Protein AF-A0AAD4EY56-F1 (afdb_monomer_lite)

Secondary structure (DSSP, 8-state):
--EEE--SPPP-----SB-TTT--B--TTEEEEEEEE-SS-B--TTS-EEEEESGGGPPPP--SS-TTS-TT----SEEEEEE-TTS-EEE--SS---B-GGGEEEEEEESSSSEEEEEEPTT---TTSTT---EEEEESSHHHHHHHHHHHHHTT--EEEEP-

Sequence (164 aa):
MAVNVISSPLEDDGYTSSDSSSGERLGPGDWQLHQIRTRSYATKSTLRQYWHAGPQGKLKAHENGDRSKDKDEREHDIEHQIFMDSGQWRRYTNYDFDLRLGDIQQVMVAKENTLVVLIHKEGNDGPDQEQRGHIMAQFKRRRTKKRFLHFLQKQGLTIMQSDP

Structure (mmCIF, N/CA/C/O backbone):
data_AF-A0AAD4EY56-F1
#
_entry.id   AF-A0AAD4EY56-F1
#
loop_
_atom_site.group_PDB
_atom_site.id
_atom_site.type_symbol
_atom_site.label_atom_id
_atom_site.label_alt_id
_atom_site.label_comp_id
_atom_site.label_asym_id
_atom_site.label_entity_id
_atom_site.label_seq_id
_atom_site.pdbx_PDB_ins_code
_atom_site.Cartn_x
_atom_site.Cartn_y
_atom_site.Cartn_z
_atom_site.occupancy
_atom_site.B_iso_or_equiv
_atom_site.auth_seq_id
_atom_site.auth_comp_id
_atom_site.auth_asym_id
_atom_site.auth_atom_id
_atom_site.pdbx_PDB_model_num
ATOM 1 N N . MET A 1 1 ? -25.166 -3.764 7.369 1.00 48.91 1 MET A N 1
ATOM 2 C CA . MET A 1 1 ? -24.103 -4.712 6.977 1.00 48.91 1 MET A CA 1
ATOM 3 C C . MET A 1 1 ? -23.362 -5.107 8.237 1.00 48.91 1 MET A C 1
ATOM 5 O O . MET A 1 1 ? -22.981 -4.211 8.982 1.00 48.91 1 MET A O 1
ATOM 9 N N . ALA A 1 2 ? -23.246 -6.403 8.522 1.00 57.53 2 ALA A N 1
ATOM 10 C CA . ALA A 1 2 ? -22.421 -6.872 9.628 1.00 57.53 2 ALA A CA 1
ATOM 11 C C . ALA A 1 2 ? -20.945 -6.784 9.205 1.00 57.53 2 ALA A C 1
ATOM 13 O O . ALA A 1 2 ? -20.593 -7.097 8.067 1.00 57.53 2 ALA A O 1
ATOM 14 N N . VAL A 1 3 ? -20.098 -6.275 10.095 1.00 61.16 3 VAL A N 1
ATOM 15 C CA . VAL A 1 3 ? -18.643 -6.263 9.925 1.00 61.16 3 VAL A CA 1
ATOM 16 C C . VAL A 1 3 ? -18.058 -7.136 11.020 1.00 61.16 3 VAL A C 1
ATOM 18 O O . VAL A 1 3 ? -18.370 -6.950 12.194 1.00 61.16 3 VAL A O 1
ATOM 21 N N . ASN A 1 4 ? -17.237 -8.107 10.637 1.00 77.56 4 ASN A N 1
ATOM 22 C CA . ASN A 1 4 ? -16.620 -9.039 11.572 1.00 77.56 4 ASN A CA 1
ATOM 23 C C . ASN A 1 4 ? -15.137 -8.706 11.715 1.00 77.56 4 ASN A C 1
ATOM 25 O O . ASN A 1 4 ? -14.428 -8.528 10.722 1.00 77.56 4 ASN A O 1
ATOM 29 N N . VAL A 1 5 ? -14.653 -8.623 12.952 1.00 77.50 5 VAL A N 1
ATOM 30 C CA . VAL A 1 5 ? -13.220 -8.464 13.219 1.00 77.50 5 VAL A CA 1
ATOM 31 C C . VAL A 1 5 ? -12.522 -9.780 12.894 1.00 77.50 5 VAL A C 1
ATOM 33 O O . VAL A 1 5 ? -12.914 -10.837 13.391 1.00 77.50 5 VAL A O 1
ATOM 36 N N . ILE A 1 6 ? -11.476 -9.724 12.070 1.00 76.25 6 ILE A N 1
ATOM 37 C CA . ILE A 1 6 ? -10.639 -10.894 11.800 1.00 76.25 6 ILE A CA 1
ATOM 38 C C . ILE A 1 6 ? -9.721 -11.095 13.011 1.00 76.25 6 ILE A C 1
ATOM 40 O O . ILE A 1 6 ? -8.743 -10.371 13.185 1.00 76.25 6 ILE A O 1
ATOM 44 N N . SER A 1 7 ? -10.061 -12.059 13.868 1.00 59.75 7 SER A N 1
ATOM 45 C CA . SER A 1 7 ? -9.316 -12.372 15.096 1.00 59.75 7 SER A CA 1
ATOM 46 C C . SER A 1 7 ? -8.244 -13.451 14.910 1.00 59.75 7 SER A C 1
ATOM 48 O O . SER A 1 7 ? -7.297 -13.506 15.691 1.00 59.75 7 SER A O 1
ATOM 50 N N . SER A 1 8 ? -8.351 -14.292 13.876 1.00 58.34 8 SER A N 1
ATOM 51 C CA . SER A 1 8 ? -7.330 -15.291 13.549 1.00 58.34 8 SER A CA 1
ATOM 52 C C . SER A 1 8 ? -6.152 -14.657 12.794 1.00 58.34 8 SER A C 1
ATOM 54 O O . SER A 1 8 ? -6.370 -13.729 12.006 1.00 58.34 8 SER A O 1
ATOM 56 N N . PRO A 1 9 ? -4.914 -15.156 12.972 1.00 58.16 9 PRO A N 1
ATOM 57 C CA . PRO A 1 9 ? -3.782 -14.688 12.185 1.00 58.16 9 PRO A CA 1
ATOM 58 C C . PRO A 1 9 ? -4.048 -14.942 10.701 1.00 58.16 9 PRO A C 1
ATOM 60 O O . PRO A 1 9 ? -4.390 -16.057 10.307 1.00 58.16 9 PRO A O 1
ATOM 63 N N . LEU A 1 10 ? -3.909 -13.908 9.874 1.00 69.56 10 LEU A N 1
ATOM 64 C CA . LEU A 1 10 ? -3.923 -14.089 8.426 1.00 69.56 10 LEU A CA 1
ATOM 65 C C . LEU A 1 10 ? -2.665 -14.857 8.011 1.00 69.56 10 LEU A C 1
ATOM 67 O O . LEU A 1 10 ? -1.557 -14.375 8.222 1.00 69.56 10 LEU A O 1
ATOM 71 N N . GLU A 1 11 ? -2.829 -16.043 7.428 1.00 61.81 11 GLU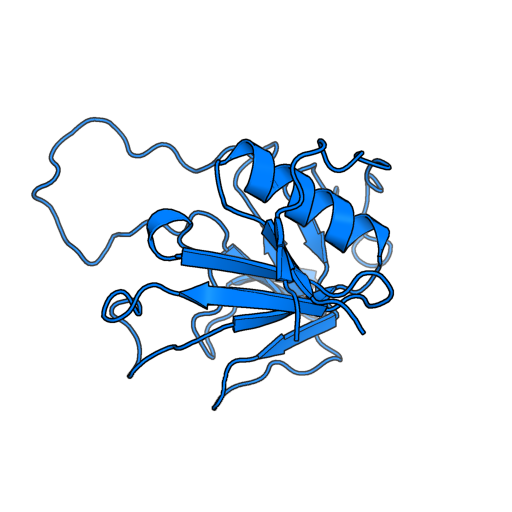 A N 1
ATOM 72 C CA . GLU A 1 11 ? -1.692 -16.849 6.974 1.00 61.81 11 GLU A CA 1
ATOM 73 C C . GLU A 1 11 ? -0.920 -16.147 5.841 1.00 61.81 11 GLU A C 1
ATOM 75 O O . GLU A 1 11 ? -1.502 -15.572 4.910 1.00 61.81 11 GLU A O 1
ATOM 80 N N . ASP A 1 12 ? 0.411 -16.187 5.940 1.00 61.00 12 ASP A N 1
ATOM 81 C CA . ASP A 1 12 ? 1.333 -15.686 4.924 1.00 61.00 12 ASP A CA 1
ATOM 82 C C . ASP A 1 12 ? 1.649 -16.796 3.911 1.00 61.00 12 ASP A C 1
ATOM 84 O O . ASP A 1 12 ? 2.362 -17.746 4.222 1.00 61.00 12 ASP A O 1
ATOM 88 N N . ASP A 1 13 ? 1.156 -16.643 2.679 1.00 60.91 13 ASP A N 1
ATOM 89 C CA . ASP A 1 13 ? 1.431 -17.562 1.561 1.00 60.91 13 ASP A CA 1
ATOM 90 C C . ASP A 1 13 ? 2.827 -17.324 0.917 1.00 60.91 13 ASP A C 1
ATOM 92 O O . ASP A 1 13 ? 3.122 -17.833 -0.168 1.00 60.91 13 ASP A O 1
ATOM 96 N N . GLY A 1 14 ? 3.684 -16.499 1.530 1.00 61.75 14 GLY A N 1
ATOM 97 C CA . GLY A 1 14 ? 5.028 -16.167 1.059 1.00 61.75 14 GLY A CA 1
ATOM 98 C C . GLY A 1 14 ? 5.077 -15.109 -0.056 1.00 61.75 14 GLY A C 1
ATOM 99 O O . GLY A 1 14 ? 4.066 -14.605 -0.561 1.00 61.75 14 GLY A O 1
ATOM 100 N N . 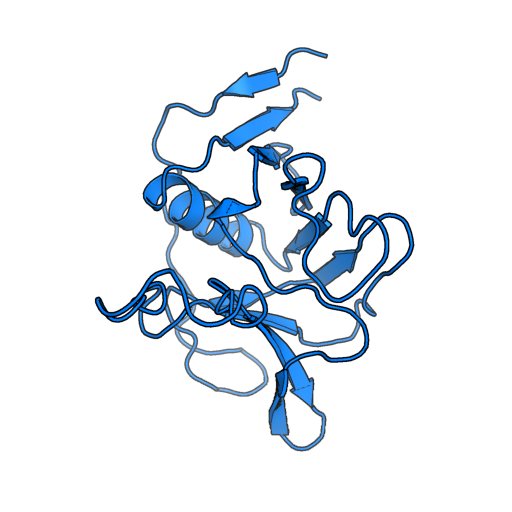TYR A 1 15 ? 6.293 -14.730 -0.466 1.00 61.12 15 TYR A N 1
ATOM 101 C CA . TYR A 1 15 ? 6.541 -13.712 -1.497 1.00 61.12 15 TYR A CA 1
ATOM 102 C C . TYR A 1 15 ? 7.406 -14.237 -2.642 1.00 61.12 15 TYR A C 1
ATOM 104 O O . TYR A 1 15 ? 8.143 -15.207 -2.504 1.00 61.12 15 TYR A O 1
ATOM 112 N N . THR A 1 16 ? 7.292 -13.599 -3.810 1.00 63.34 16 THR A N 1
ATOM 113 C CA . THR A 1 16 ? 8.231 -13.865 -4.909 1.00 63.34 16 THR A CA 1
ATOM 114 C C . THR A 1 16 ? 9.467 -13.034 -4.652 1.00 63.34 16 THR A C 1
ATOM 116 O O . THR A 1 16 ? 9.328 -11.835 -4.450 1.00 63.34 16 THR A O 1
ATOM 119 N N . SER A 1 17 ? 10.643 -13.651 -4.684 1.00 60.44 17 SER A N 1
ATOM 120 C CA . SER A 1 17 ? 11.906 -12.988 -4.362 1.00 60.44 17 SER A CA 1
ATOM 121 C C . SER A 1 17 ? 12.311 -11.887 -5.341 1.00 60.44 17 SER A C 1
ATOM 123 O O . SER A 1 17 ? 13.197 -11.115 -5.003 1.00 60.44 17 SER A O 1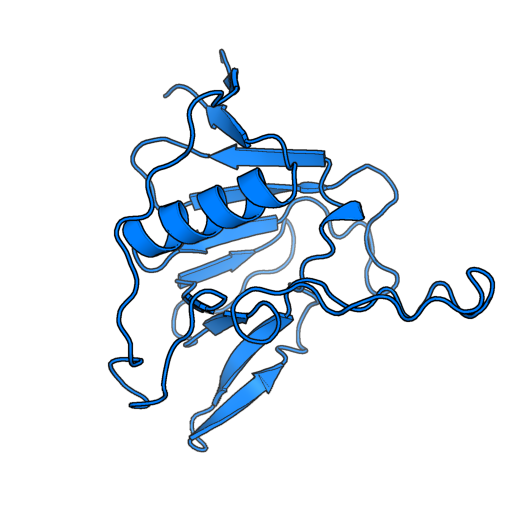
ATOM 125 N N . SER A 1 18 ? 11.691 -11.803 -6.525 1.00 66.50 18 SER A N 1
ATOM 126 C CA . SER A 1 18 ? 12.019 -10.816 -7.560 1.00 66.50 18 SER A CA 1
ATOM 127 C C . SER A 1 18 ? 10.774 -10.270 -8.269 1.00 66.50 18 SER A C 1
ATOM 129 O O . SER A 1 18 ? 9.813 -11.011 -8.505 1.00 66.50 18 SER A O 1
ATOM 131 N N . ASP A 1 19 ? 10.796 -8.987 -8.638 1.00 62.94 19 ASP A N 1
ATOM 132 C CA . ASP A 1 19 ? 9.803 -8.389 -9.535 1.00 62.94 19 ASP A CA 1
ATOM 133 C C . ASP A 1 19 ? 9.995 -8.968 -10.937 1.00 62.94 19 ASP A C 1
ATOM 135 O O . ASP A 1 19 ? 11.096 -8.973 -11.484 1.00 62.94 19 ASP A O 1
ATOM 139 N N . SER A 1 20 ? 8.912 -9.461 -11.538 1.00 62.03 20 SER A N 1
ATOM 140 C CA . SER A 1 20 ? 8.963 -10.191 -12.812 1.00 62.03 20 SER A CA 1
ATOM 141 C C . SER A 1 20 ? 9.406 -9.344 -14.003 1.00 62.03 20 SER A C 1
ATOM 143 O O . SER A 1 20 ? 9.529 -9.869 -15.105 1.00 62.03 20 SER A O 1
ATOM 145 N N . SER A 1 21 ? 9.561 -8.036 -13.824 1.00 58.25 21 SER A N 1
ATOM 146 C CA . SER A 1 21 ? 9.768 -7.117 -14.929 1.00 58.25 21 SER A CA 1
ATOM 147 C C . SER A 1 21 ? 10.949 -6.171 -14.719 1.00 58.25 21 SER A C 1
ATOM 149 O O . SER A 1 21 ? 11.538 -5.768 -15.713 1.00 58.25 21 SER A O 1
ATOM 151 N N . SER A 1 22 ? 11.318 -5.806 -13.486 1.00 60.34 22 SER A N 1
ATOM 152 C CA . SER A 1 22 ? 12.597 -5.130 -13.198 1.00 60.34 22 SER A CA 1
ATOM 153 C C . SER A 1 22 ? 13.703 -6.111 -12.800 1.00 60.34 22 SER A C 1
ATOM 155 O O . SER A 1 22 ? 14.872 -5.750 -12.839 1.00 60.34 22 SER A O 1
ATOM 157 N N . GLY A 1 23 ? 13.355 -7.344 -12.406 1.00 64.81 23 GLY A N 1
ATOM 158 C CA . GLY A 1 23 ? 14.302 -8.327 -11.870 1.00 64.81 23 GLY A CA 1
ATOM 159 C C . GLY A 1 23 ? 14.791 -8.008 -10.453 1.00 64.81 23 GLY A C 1
ATOM 160 O O . GLY A 1 23 ? 15.530 -8.799 -9.868 1.00 64.81 23 GLY A O 1
ATOM 161 N N . GLU A 1 24 ? 14.369 -6.879 -9.882 1.00 66.81 24 GLU A N 1
ATOM 162 C CA . GLU A 1 24 ? 14.825 -6.425 -8.575 1.00 66.81 24 GLU A CA 1
ATOM 163 C C . GLU A 1 24 ? 14.273 -7.291 -7.452 1.00 66.81 24 GLU A C 1
ATOM 165 O O . GLU A 1 24 ? 13.162 -7.823 -7.539 1.00 66.81 24 GLU A O 1
ATOM 170 N N . ARG A 1 25 ? 15.073 -7.448 -6.397 1.00 67.25 25 ARG A N 1
ATOM 171 C CA . ARG A 1 25 ? 14.743 -8.318 -5.280 1.00 67.25 25 ARG A CA 1
ATOM 172 C C . ARG A 1 25 ? 13.619 -7.696 -4.456 1.00 67.25 25 ARG A C 1
ATOM 174 O O . ARG A 1 25 ? 13.820 -6.676 -3.812 1.00 67.25 25 ARG A O 1
ATOM 181 N N . LEU A 1 26 ? 12.462 -8.346 -4.445 1.00 77.44 26 LEU A N 1
ATOM 182 C CA . LEU A 1 26 ? 11.369 -7.982 -3.551 1.00 77.44 26 LEU A CA 1
ATOM 183 C C . LEU A 1 26 ? 11.635 -8.593 -2.180 1.00 77.44 26 LEU A C 1
ATOM 185 O O . LEU A 1 26 ? 12.028 -9.757 -2.075 1.00 77.44 26 LEU A O 1
ATOM 189 N N . GLY A 1 27 ? 11.412 -7.812 -1.135 1.00 77.06 27 GLY A N 1
ATOM 190 C CA . GLY A 1 27 ? 11.483 -8.232 0.249 1.00 77.06 27 GLY A CA 1
ATOM 191 C C . GLY A 1 27 ? 10.106 -8.474 0.882 1.00 77.06 27 GLY A C 1
ATOM 192 O O . GLY A 1 27 ? 9.051 -8.216 0.294 1.00 77.06 27 GLY A O 1
ATOM 193 N N . PRO A 1 28 ? 10.089 -8.939 2.143 1.00 80.38 28 PRO A N 1
ATOM 194 C CA . PRO A 1 28 ? 8.860 -9.117 2.918 1.00 80.38 28 PRO A CA 1
ATOM 195 C C . PRO A 1 28 ? 8.025 -7.837 3.096 1.00 80.38 28 PRO A C 1
ATOM 197 O O . PRO A 1 28 ? 6.811 -7.952 3.265 1.00 80.38 28 PRO A O 1
ATOM 200 N N . GLY A 1 29 ? 8.650 -6.656 3.018 1.00 87.00 29 GLY A N 1
ATOM 201 C CA . GLY A 1 29 ? 8.014 -5.336 3.126 1.00 87.00 29 GLY A CA 1
ATOM 202 C C . GLY A 1 29 ? 7.498 -4.751 1.807 1.00 87.00 29 GLY A C 1
ATOM 203 O O . GLY A 1 29 ? 7.069 -3.605 1.797 1.00 87.00 29 GLY A O 1
ATOM 204 N N . ASP A 1 30 ? 7.543 -5.516 0.710 1.00 89.94 30 ASP A N 1
ATOM 205 C CA . ASP A 1 30 ? 7.108 -5.056 -0.610 1.00 89.94 30 ASP A CA 1
ATOM 206 C C . ASP A 1 30 ? 5.719 -5.564 -0.985 1.00 89.94 30 ASP A C 1
ATOM 208 O O . ASP A 1 30 ? 5.476 -6.783 -1.082 1.00 89.94 30 ASP A O 1
ATOM 212 N N . TRP A 1 31 ? 4.825 -4.621 -1.295 1.00 93.94 31 TRP A N 1
ATOM 213 C CA . TRP A 1 31 ? 3.465 -4.919 -1.719 1.00 93.94 31 TRP A CA 1
ATOM 214 C C . TRP A 1 31 ? 3.065 -4.176 -2.993 1.00 93.94 31 TRP A C 1
ATOM 216 O O . TRP A 1 31 ? 2.728 -2.996 -2.987 1.00 93.94 31 TRP A O 1
ATOM 226 N N . GLN A 1 32 ? 3.039 -4.921 -4.099 1.00 94.38 32 GLN A N 1
ATOM 227 C CA . GLN A 1 32 ? 2.602 -4.421 -5.398 1.00 94.38 32 GLN A CA 1
ATOM 228 C C . GLN A 1 32 ? 1.116 -4.046 -5.409 1.00 94.38 32 GLN A C 1
ATOM 230 O O . GLN A 1 32 ? 0.232 -4.886 -5.173 1.00 94.38 32 GLN A O 1
ATOM 235 N N . LEU A 1 33 ? 0.847 -2.810 -5.810 1.00 96.38 33 LEU A N 1
ATOM 236 C CA . LEU A 1 33 ? -0.492 -2.276 -5.997 1.00 96.38 33 LEU A CA 1
ATOM 237 C C . LEU A 1 33 ? -0.837 -2.254 -7.491 1.00 96.38 33 LEU A C 1
ATOM 239 O O . LEU A 1 33 ? 0.018 -2.104 -8.362 1.00 96.38 33 LEU A O 1
ATOM 243 N N . HIS A 1 34 ? -2.117 -2.435 -7.790 1.00 95.88 34 HIS A N 1
ATOM 244 C CA . HIS A 1 34 ? -2.683 -2.173 -9.105 1.00 95.88 34 HIS A CA 1
ATOM 245 C C . HIS A 1 34 ? -3.106 -0.712 -9.238 1.00 95.88 34 HIS A C 1
ATOM 247 O O . HIS A 1 34 ? -2.823 -0.094 -10.257 1.00 95.88 34 HIS A O 1
ATOM 253 N N . GLN A 1 35 ? -3.773 -0.177 -8.216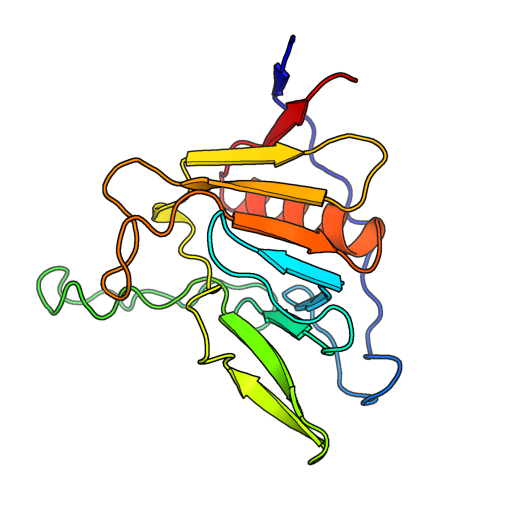 1.00 96.88 35 GLN A N 1
ATOM 254 C CA . GLN A 1 35 ? -4.211 1.211 -8.154 1.00 96.88 35 GLN A CA 1
ATOM 255 C C . GLN A 1 35 ? -4.389 1.619 -6.693 1.00 96.88 35 GLN A C 1
ATOM 257 O O . GLN A 1 35 ? -4.783 0.800 -5.861 1.00 96.88 35 GLN A O 1
ATOM 262 N N . ILE A 1 36 ? -4.141 2.888 -6.397 1.00 96.06 36 ILE A N 1
ATOM 263 C CA . ILE A 1 36 ? -4.456 3.505 -5.113 1.00 96.06 36 ILE A CA 1
ATOM 264 C C . ILE A 1 36 ? -5.237 4.793 -5.348 1.00 96.06 36 ILE A C 1
ATOM 266 O O . ILE A 1 36 ? -4.994 5.504 -6.327 1.00 96.06 36 ILE A O 1
ATOM 270 N N . ARG A 1 37 ? -6.227 5.056 -4.496 1.00 94.25 37 ARG A N 1
ATOM 271 C CA . ARG A 1 37 ? -7.092 6.227 -4.613 1.00 94.25 37 ARG A CA 1
ATOM 272 C C . ARG A 1 37 ? -7.610 6.721 -3.269 1.00 94.25 37 ARG A C 1
ATOM 274 O O . ARG A 1 37 ? -7.759 5.940 -2.333 1.00 94.25 37 ARG A O 1
ATOM 281 N N . THR A 1 38 ? -7.946 7.998 -3.220 1.00 91.31 38 THR A N 1
ATOM 282 C CA . THR A 1 38 ? -8.804 8.620 -2.208 1.00 91.31 38 THR A CA 1
ATOM 283 C C . THR A 1 38 ? -10.134 9.008 -2.856 1.00 91.31 38 THR A C 1
ATOM 285 O O . THR A 1 38 ? -10.457 8.558 -3.962 1.00 91.31 38 THR A O 1
ATOM 288 N N . ARG A 1 39 ? -10.930 9.843 -2.182 1.00 87.00 39 ARG A N 1
ATOM 289 C CA . ARG A 1 39 ? -12.143 10.431 -2.765 1.00 87.00 39 ARG A CA 1
ATOM 290 C C . ARG A 1 39 ? -11.841 11.289 -3.999 1.00 87.00 39 ARG A C 1
ATOM 292 O O . ARG A 1 39 ? -12.631 11.271 -4.938 1.00 87.00 39 ARG A O 1
ATOM 299 N N . SER A 1 40 ? -10.720 12.012 -3.986 1.00 86.06 40 SER A N 1
ATOM 300 C CA . SER A 1 40 ? -10.413 13.054 -4.977 1.00 86.06 40 SER A CA 1
ATOM 301 C C . SER A 1 40 ? -9.235 12.709 -5.891 1.00 86.06 40 SER A C 1
ATOM 303 O O . SER A 1 40 ? -9.100 13.306 -6.954 1.00 86.06 40 SER A O 1
ATOM 305 N N . TYR A 1 41 ? -8.400 11.734 -5.518 1.00 90.81 41 TYR A N 1
ATOM 306 C CA . TYR A 1 41 ? -7.183 11.387 -6.255 1.00 90.81 41 TYR A CA 1
ATOM 307 C C . TYR A 1 41 ? -7.109 9.898 -6.558 1.00 90.81 41 TYR A C 1
ATOM 309 O O . TYR A 1 41 ? -7.546 9.075 -5.761 1.00 90.81 41 TYR A O 1
ATOM 317 N N . ALA A 1 42 ? -6.511 9.536 -7.691 1.00 94.31 42 ALA A N 1
ATOM 318 C CA . ALA A 1 42 ? -6.244 8.148 -8.051 1.00 94.31 42 ALA A CA 1
ATOM 319 C C . ALA A 1 42 ? -4.973 8.038 -8.893 1.00 94.31 42 ALA A C 1
ATOM 321 O O . ALA A 1 42 ? -4.723 8.865 -9.773 1.00 94.31 42 ALA A O 1
ATOM 322 N N . THR A 1 43 ? -4.187 6.989 -8.668 1.00 96.12 43 THR A N 1
ATOM 323 C CA . THR A 1 43 ? -3.066 6.660 -9.551 1.00 96.12 43 THR A CA 1
ATOM 324 C C . THR A 1 43 ? -3.554 6.008 -10.839 1.00 96.12 43 THR A C 1
ATOM 326 O O . THR A 1 43 ? -4.644 5.430 -10.910 1.00 96.12 43 THR A O 1
ATOM 329 N N . LYS A 1 44 ? -2.730 6.067 -11.889 1.00 94.62 44 LYS A N 1
ATOM 330 C CA . LYS A 1 44 ? -2.979 5.293 -13.109 1.00 94.62 44 LYS A CA 1
ATOM 331 C C . LYS A 1 44 ? -2.698 3.817 -12.834 1.00 94.62 44 LYS A C 1
ATOM 333 O O . LYS A 1 44 ? -1.665 3.474 -12.262 1.00 94.62 44 LYS A O 1
ATOM 338 N N . SER A 1 45 ? -3.582 2.944 -13.304 1.00 92.56 45 SER A N 1
ATOM 339 C CA . SER A 1 45 ? -3.458 1.491 -13.134 1.00 92.56 45 SER A CA 1
ATOM 340 C C . SER A 1 45 ? -2.337 0.854 -13.968 1.00 92.56 45 SER A C 1
ATOM 342 O O . SER A 1 45 ? -1.969 -0.303 -13.748 1.00 92.56 45 SER A O 1
ATOM 344 N N . THR A 1 46 ? -1.793 1.615 -14.922 1.00 92.12 46 THR A N 1
ATOM 345 C CA . THR A 1 46 ? -0.637 1.255 -15.750 1.00 92.12 46 THR A CA 1
ATOM 346 C C . THR A 1 46 ? 0.696 1.459 -15.033 1.00 92.12 46 THR A C 1
ATOM 348 O O . THR A 1 46 ? 1.694 0.885 -15.460 1.00 92.12 46 THR A O 1
ATOM 351 N N . LEU A 1 47 ? 0.732 2.246 -13.948 1.00 92.69 47 LEU A N 1
ATOM 352 C CA . LEU A 1 47 ? 1.952 2.442 -13.170 1.00 92.69 47 LEU A CA 1
ATOM 353 C C . LEU A 1 47 ? 2.325 1.151 -12.452 1.00 92.69 47 LEU A C 1
ATOM 355 O O . LEU A 1 47 ? 1.495 0.526 -11.782 1.00 92.69 47 LEU A O 1
ATOM 359 N N . ARG A 1 48 ? 3.607 0.797 -12.520 1.00 91.62 48 ARG A N 1
ATOM 360 C CA . ARG A 1 48 ? 4.176 -0.191 -11.611 1.00 91.62 48 ARG A CA 1
ATOM 361 C C . ARG A 1 48 ? 4.461 0.512 -10.297 1.00 91.62 48 ARG A C 1
ATOM 363 O O . ARG A 1 48 ? 5.337 1.363 -10.230 1.00 91.62 48 ARG A O 1
ATOM 370 N N . GLN A 1 49 ? 3.681 0.173 -9.282 1.00 94.56 49 GLN A N 1
ATOM 371 C CA . GLN A 1 49 ? 3.662 0.919 -8.037 1.00 94.56 49 GLN A CA 1
ATOM 372 C C . GLN A 1 49 ? 3.554 -0.024 -6.840 1.00 94.56 49 GLN A C 1
ATOM 374 O O . GLN A 1 49 ? 2.897 -1.068 -6.909 1.00 94.56 49 GLN A O 1
ATOM 379 N N . TYR A 1 50 ? 4.241 0.333 -5.768 1.00 94.44 50 TYR A N 1
ATOM 380 C CA . TYR A 1 50 ? 4.413 -0.490 -4.586 1.00 94.44 50 TYR A CA 1
ATOM 381 C C . TYR A 1 50 ? 4.219 0.358 -3.341 1.00 94.44 50 TYR A C 1
ATOM 383 O O . TYR A 1 50 ? 4.557 1.539 -3.316 1.00 94.44 50 TYR A O 1
ATOM 391 N N . TRP A 1 51 ? 3.694 -0.281 -2.307 1.00 95.38 51 TRP A N 1
ATOM 392 C CA . TRP A 1 51 ? 3.977 0.133 -0.946 1.00 95.38 51 TRP A CA 1
ATOM 393 C C . TRP A 1 51 ? 5.215 -0.605 -0.452 1.00 95.38 51 TRP A C 1
ATOM 395 O O . TRP A 1 51 ? 5.298 -1.827 -0.612 1.00 95.38 51 TRP A O 1
ATOM 405 N N . HIS A 1 52 ? 6.143 0.148 0.133 1.00 91.44 52 HIS A N 1
ATOM 406 C CA . HIS A 1 52 ? 7.417 -0.336 0.645 1.00 91.44 52 HIS A CA 1
ATOM 407 C C . HIS A 1 52 ? 7.567 0.054 2.118 1.00 91.44 52 HIS A C 1
ATOM 409 O O . HIS A 1 52 ? 7.667 1.236 2.448 1.00 91.44 52 HIS A O 1
ATOM 415 N N . ALA A 1 53 ? 7.561 -0.937 3.008 1.00 88.44 53 ALA A N 1
ATOM 416 C CA . ALA A 1 53 ? 8.050 -0.757 4.374 1.00 88.44 53 ALA A CA 1
ATOM 417 C C . ALA A 1 53 ? 9.579 -0.889 4.391 1.00 88.44 53 ALA A C 1
ATOM 419 O O . ALA A 1 53 ? 10.145 -1.551 3.521 1.00 88.44 53 ALA A O 1
ATOM 420 N N . GLY A 1 54 ? 10.237 -0.311 5.400 1.00 73.75 54 GLY A N 1
ATOM 421 C CA . GLY A 1 54 ? 11.691 -0.384 5.561 1.00 73.75 54 GLY A CA 1
ATOM 422 C C . GLY A 1 54 ? 12.263 -1.816 5.531 1.00 73.75 54 GLY A C 1
ATOM 423 O O . GLY A 1 54 ? 11.525 -2.811 5.562 1.00 73.75 54 GLY A O 1
ATOM 424 N N . PRO A 1 55 ? 13.601 -1.962 5.474 1.00 65.69 55 PRO A N 1
ATOM 425 C CA . PRO A 1 55 ? 14.264 -3.237 5.207 1.00 65.69 55 PRO A CA 1
ATOM 426 C C . PRO A 1 55 ? 13.715 -4.402 6.045 1.00 65.69 55 PRO A C 1
ATOM 428 O O . PRO A 1 55 ? 13.586 -4.310 7.264 1.00 65.69 55 PRO A O 1
ATOM 431 N N . GLN A 1 56 ? 13.405 -5.522 5.380 1.00 60.91 56 GLN A N 1
ATOM 432 C CA . GLN A 1 56 ? 12.782 -6.722 5.971 1.00 60.91 56 GLN A CA 1
ATOM 433 C C . GLN A 1 56 ? 11.365 -6.524 6.544 1.00 60.91 56 GLN A C 1
ATOM 435 O O . GLN A 1 56 ? 10.904 -7.354 7.326 1.00 60.91 56 GLN A O 1
ATOM 440 N N . GLY A 1 57 ? 10.651 -5.468 6.147 1.00 60.72 57 GLY A N 1
ATOM 441 C CA . GLY A 1 57 ? 9.351 -5.141 6.732 1.00 60.72 57 GLY A CA 1
ATOM 442 C C . GLY A 1 57 ? 9.485 -4.610 8.158 1.00 60.72 57 GLY A C 1
ATOM 443 O O . GLY A 1 57 ? 8.597 -4.822 8.977 1.00 60.72 57 GLY A O 1
ATOM 444 N N . LYS A 1 58 ? 10.611 -3.971 8.487 1.00 65.88 58 LYS A N 1
ATOM 445 C CA . LYS A 1 58 ? 10.746 -3.219 9.733 1.00 65.88 58 LYS A CA 1
ATOM 446 C C . LYS A 1 58 ? 10.278 -1.792 9.488 1.00 65.88 58 LYS A C 1
ATOM 448 O O . LYS A 1 58 ? 10.660 -1.179 8.493 1.00 65.88 58 LYS A O 1
ATOM 453 N N . LEU A 1 59 ? 9.462 -1.282 10.404 1.00 71.38 59 LEU A N 1
ATOM 454 C CA . LEU A 1 59 ? 9.171 0.145 10.462 1.00 71.38 59 LEU A CA 1
ATOM 455 C C . LEU A 1 59 ? 10.471 0.901 10.734 1.00 71.38 59 LEU A C 1
ATOM 457 O O . LEU A 1 59 ? 11.367 0.372 11.405 1.00 71.38 59 LEU A O 1
ATOM 461 N N . LYS A 1 60 ? 10.588 2.111 10.190 1.00 63.38 60 LYS A N 1
ATOM 462 C CA . LYS A 1 60 ? 11.720 2.977 10.511 1.00 63.38 60 LYS A CA 1
ATOM 463 C C . LYS A 1 60 ? 11.652 3.286 12.008 1.00 63.38 60 LYS A C 1
ATOM 465 O O . LYS A 1 60 ? 10.579 3.538 12.553 1.00 63.38 60 LYS A O 1
ATOM 470 N N . ALA A 1 61 ? 12.770 3.108 12.705 1.00 54.16 61 ALA A N 1
ATOM 471 C CA . ALA A 1 61 ? 12.804 3.368 14.133 1.00 54.16 61 ALA A CA 1
ATOM 472 C C . ALA A 1 61 ? 12.740 4.882 14.333 1.00 54.16 61 ALA A C 1
ATOM 474 O O . ALA A 1 61 ? 13.639 5.579 13.879 1.00 54.16 61 ALA A O 1
ATOM 475 N N . HIS A 1 62 ? 11.731 5.369 15.057 1.00 50.72 62 HIS A N 1
ATOM 476 C CA . HIS A 1 62 ? 11.823 6.687 15.673 1.00 50.72 62 HIS A CA 1
ATOM 477 C C . HIS A 1 62 ? 13.027 6.649 16.620 1.00 50.72 62 HIS A C 1
ATOM 479 O O . HIS A 1 62 ? 12.972 5.985 17.660 1.00 50.72 62 HIS A O 1
ATOM 485 N N . GLU A 1 63 ? 14.143 7.280 16.253 1.00 44.97 63 GLU A N 1
ATOM 486 C CA . GLU A 1 63 ? 15.278 7.384 17.164 1.00 44.97 63 GLU A CA 1
ATOM 487 C C . GLU A 1 63 ? 14.813 8.094 18.444 1.00 44.97 63 GLU A C 1
ATOM 489 O O . GLU A 1 63 ? 14.167 9.142 18.419 1.00 44.97 63 GLU A O 1
ATOM 494 N N . ASN A 1 64 ? 15.077 7.461 19.589 1.00 43.00 64 ASN A N 1
ATOM 495 C CA . ASN A 1 64 ? 14.716 7.964 20.908 1.00 43.00 64 ASN A CA 1
ATOM 496 C C . ASN A 1 64 ? 15.455 9.281 21.187 1.00 43.00 64 ASN A C 1
ATOM 498 O O . ASN A 1 64 ? 16.557 9.271 21.730 1.00 43.00 64 ASN A O 1
ATOM 502 N N . GLY A 1 65 ? 14.842 10.414 20.866 1.00 40.88 65 GLY A N 1
ATOM 503 C CA . GLY A 1 65 ? 15.413 11.711 21.193 1.00 40.88 65 GLY A CA 1
ATOM 504 C C . GLY A 1 65 ? 14.522 12.852 20.743 1.00 40.88 65 GLY A C 1
ATOM 505 O O . GLY A 1 65 ? 14.624 13.295 19.614 1.00 40.88 65 GLY A O 1
ATOM 506 N N . ASP A 1 66 ? 13.709 13.351 21.674 1.00 42.28 66 ASP A N 1
ATOM 507 C CA . ASP A 1 66 ? 12.945 14.600 21.564 1.00 42.28 66 ASP A CA 1
ATOM 508 C C . ASP A 1 66 ? 11.658 14.547 20.711 1.00 42.28 66 ASP A C 1
ATOM 510 O O . ASP A 1 66 ? 11.617 14.875 19.532 1.00 42.28 66 ASP A O 1
ATOM 514 N N . ARG A 1 67 ? 10.538 14.221 21.376 1.00 46.66 67 ARG A N 1
ATOM 515 C CA . ARG A 1 67 ? 9.164 14.321 20.836 1.00 46.66 67 ARG A CA 1
ATOM 516 C C . ARG A 1 67 ? 8.715 15.770 20.549 1.00 46.66 67 ARG A C 1
ATOM 518 O O . ARG A 1 67 ? 7.536 15.972 20.263 1.00 46.66 67 ARG A O 1
ATOM 525 N N . SER A 1 68 ? 9.595 16.768 20.697 1.00 46.09 68 SER A N 1
ATOM 526 C CA . SER A 1 68 ? 9.268 18.186 20.505 1.00 46.09 68 SER A CA 1
ATOM 527 C C . SER A 1 68 ? 9.808 18.812 19.219 1.00 46.09 68 SER A C 1
ATOM 529 O O . SER A 1 68 ? 9.438 19.949 18.927 1.00 46.09 68 SER A O 1
ATOM 531 N N . LYS A 1 69 ? 10.603 18.094 18.414 1.00 38.25 69 LYS A N 1
ATOM 532 C CA . LYS A 1 69 ? 11.015 18.598 17.100 1.00 38.25 69 LYS A CA 1
ATOM 533 C C . LYS A 1 69 ? 10.076 18.099 16.006 1.00 38.25 69 LYS A C 1
ATOM 535 O O . LYS A 1 69 ? 9.999 16.913 15.724 1.00 38.25 69 LYS A O 1
ATOM 540 N N . ASP A 1 70 ? 9.338 19.065 15.473 1.00 41.00 70 ASP A N 1
ATOM 541 C CA . ASP A 1 70 ? 8.661 19.091 14.183 1.00 41.00 70 ASP A CA 1
ATOM 542 C C . ASP A 1 70 ? 7.612 17.998 13.915 1.00 41.00 70 ASP A C 1
ATOM 544 O O . ASP A 1 70 ? 7.877 16.879 13.486 1.00 41.00 70 ASP A O 1
ATOM 548 N N . LYS A 1 71 ? 6.339 18.399 14.058 1.00 44.62 71 LYS A N 1
ATOM 549 C CA . LYS A 1 71 ? 5.145 17.685 13.557 1.00 44.62 71 LYS A CA 1
ATOM 550 C C . LYS A 1 71 ? 5.225 17.289 12.069 1.00 44.62 71 LYS A C 1
ATOM 552 O O . LYS A 1 71 ? 4.401 16.478 11.636 1.00 44.62 71 LYS A O 1
ATOM 557 N N . ASP A 1 72 ? 6.166 17.866 11.326 1.00 44.38 72 ASP A N 1
ATOM 558 C CA . ASP A 1 72 ? 6.363 17.686 9.889 1.00 44.38 72 ASP A CA 1
ATOM 559 C C . ASP A 1 72 ? 7.179 16.431 9.542 1.00 44.38 72 ASP A C 1
ATOM 561 O O . ASP A 1 72 ? 7.019 15.884 8.454 1.00 44.38 72 ASP A O 1
ATOM 565 N N . GLU A 1 73 ? 7.945 15.871 10.484 1.00 46.69 73 GLU A N 1
ATOM 566 C CA . GLU A 1 73 ? 8.695 14.623 10.290 1.00 46.69 73 GLU A CA 1
ATOM 567 C C . GLU A 1 73 ? 7.954 13.413 10.878 1.00 46.69 73 GLU A C 1
ATOM 569 O O . GLU A 1 73 ? 8.531 12.558 11.553 1.00 46.69 73 GLU A O 1
ATOM 574 N N . ARG A 1 74 ? 6.645 13.287 10.607 1.00 52.75 74 ARG A N 1
ATOM 575 C CA . ARG A 1 74 ? 5.997 11.967 10.703 1.00 52.75 74 ARG A CA 1
ATOM 576 C C . ARG A 1 74 ? 6.585 11.085 9.609 1.00 52.75 74 ARG A C 1
ATOM 578 O O . ARG A 1 74 ? 6.022 10.991 8.517 1.00 52.75 74 ARG A O 1
ATOM 585 N N . GLU A 1 75 ? 7.742 10.505 9.912 1.00 62.84 75 GLU A N 1
ATOM 586 C CA . GLU A 1 75 ? 8.457 9.574 9.061 1.00 62.84 75 GLU A CA 1
ATOM 587 C C . GLU A 1 75 ? 7.466 8.507 8.592 1.00 62.84 75 GLU A C 1
ATOM 589 O O . GLU A 1 75 ? 6.750 7.893 9.382 1.00 62.84 75 GLU A O 1
ATOM 594 N N . HIS A 1 76 ? 7.326 8.377 7.278 1.00 71.69 76 HIS A N 1
ATOM 595 C CA . HIS A 1 76 ? 6.351 7.469 6.700 1.00 71.69 76 HIS A CA 1
ATOM 596 C C . HIS A 1 76 ? 6.726 6.031 7.057 1.00 71.69 76 HIS A C 1
ATOM 598 O O . HIS A 1 76 ? 7.822 5.572 6.727 1.00 71.69 76 HIS A O 1
ATOM 604 N N . ASP A 1 77 ? 5.798 5.309 7.683 1.00 86.38 77 ASP A N 1
ATOM 605 C CA . ASP A 1 77 ? 5.967 3.892 8.009 1.00 86.38 77 ASP A CA 1
ATOM 606 C C . ASP A 1 77 ? 6.086 3.040 6.739 1.00 86.38 77 ASP A C 1
ATOM 608 O O . ASP A 1 77 ? 6.816 2.046 6.694 1.00 86.38 77 ASP A O 1
ATOM 612 N N . ILE A 1 78 ? 5.328 3.425 5.705 1.00 91.62 78 ILE A N 1
ATOM 613 C CA . ILE A 1 78 ? 5.259 2.737 4.417 1.00 91.62 78 ILE A CA 1
ATOM 614 C C . ILE A 1 78 ? 5.222 3.775 3.299 1.00 91.62 78 ILE A C 1
ATOM 616 O O . ILE A 1 78 ? 4.279 4.559 3.202 1.00 91.62 78 ILE A O 1
ATOM 620 N N . GLU A 1 79 ? 6.211 3.739 2.416 1.00 92.19 79 GLU A N 1
ATOM 621 C CA . GLU A 1 79 ? 6.332 4.675 1.299 1.00 92.19 79 GLU A CA 1
ATOM 622 C C . GLU A 1 79 ? 5.637 4.140 0.043 1.00 92.19 79 GLU A C 1
ATOM 624 O O . GLU A 1 79 ? 5.725 2.954 -0.289 1.00 92.19 79 GLU A O 1
ATOM 629 N N . HIS A 1 80 ? 4.959 5.017 -0.694 1.00 93.69 80 HIS A N 1
ATOM 630 C CA . HIS A 1 80 ? 4.432 4.749 -2.023 1.00 93.69 80 HIS A CA 1
ATOM 631 C C . HIS A 1 80 ? 5.488 5.081 -3.073 1.00 93.69 80 HIS A C 1
ATOM 633 O O . HIS A 1 80 ? 5.877 6.232 -3.283 1.00 93.69 80 HIS A O 1
ATOM 639 N N . GLN A 1 81 ? 5.944 4.044 -3.766 1.00 93.56 81 GLN A N 1
ATOM 640 C CA . GLN A 1 81 ? 6.977 4.148 -4.786 1.00 93.56 81 GLN A CA 1
ATOM 641 C C . GLN A 1 81 ? 6.453 3.676 -6.142 1.00 93.56 81 GLN A C 1
ATOM 643 O O . GLN A 1 81 ? 5.630 2.762 -6.239 1.00 93.56 81 GLN A O 1
ATOM 648 N N . ILE A 1 82 ? 6.943 4.304 -7.208 1.00 94.12 82 ILE A N 1
ATOM 649 C CA . ILE A 1 82 ? 6.679 3.947 -8.599 1.00 94.12 82 ILE A CA 1
ATOM 650 C C . ILE A 1 82 ? 7.977 3.586 -9.314 1.00 94.12 82 ILE A C 1
ATOM 652 O O . ILE A 1 82 ? 9.029 4.176 -9.065 1.00 94.12 82 ILE A O 1
ATOM 656 N N . PHE A 1 83 ? 7.893 2.620 -10.223 1.00 90.56 83 PHE A N 1
ATOM 657 C CA . PHE A 1 83 ? 8.985 2.279 -11.122 1.00 90.56 83 PHE A CA 1
ATOM 658 C C . PHE A 1 83 ? 8.884 3.136 -12.379 1.00 90.56 83 PHE A C 1
ATOM 660 O O . PHE A 1 83 ? 7.859 3.128 -13.065 1.00 90.56 83 PHE A O 1
ATOM 667 N N . MET A 1 84 ? 9.949 3.872 -12.660 1.00 87.75 84 MET A N 1
ATOM 668 C CA . MET A 1 84 ? 10.051 4.766 -13.804 1.00 87.75 84 MET A CA 1
ATOM 669 C C . MET A 1 84 ? 10.566 4.016 -15.035 1.00 87.75 84 MET A C 1
ATOM 671 O O . MET A 1 84 ? 11.338 3.065 -14.914 1.00 87.75 84 MET A O 1
ATOM 675 N N . ASP A 1 85 ? 10.241 4.519 -16.226 1.00 82.50 85 ASP A N 1
ATOM 676 C CA . ASP A 1 85 ? 10.772 3.990 -17.494 1.00 82.50 85 ASP A CA 1
ATOM 677 C C . ASP A 1 85 ? 12.307 4.078 -17.572 1.00 82.50 85 ASP A C 1
ATOM 679 O O . ASP A 1 85 ? 12.945 3.299 -18.273 1.00 82.50 85 ASP A O 1
ATOM 683 N N . SER A 1 86 ? 12.917 4.978 -16.791 1.00 83.25 86 SER A N 1
ATOM 684 C CA . SER A 1 86 ? 14.370 5.085 -16.620 1.00 83.25 86 SER A CA 1
ATOM 685 C C . SER A 1 86 ? 15.003 3.918 -15.848 1.00 83.25 86 SER A C 1
ATOM 687 O O . SER A 1 86 ? 16.205 3.944 -15.597 1.00 83.25 86 SER A O 1
ATOM 689 N N . GLY A 1 87 ? 14.216 2.928 -15.419 1.00 82.06 87 GLY A N 1
ATOM 690 C CA . GLY A 1 87 ? 14.692 1.771 -14.663 1.00 82.06 87 GLY A CA 1
ATOM 691 C C . GLY A 1 87 ? 14.940 2.049 -13.179 1.00 82.06 87 GLY A C 1
ATOM 692 O O . GLY A 1 87 ? 15.661 1.296 -12.533 1.00 82.06 87 GLY A O 1
ATOM 693 N N . GLN A 1 88 ? 14.385 3.137 -12.639 1.00 84.19 88 GLN A N 1
ATOM 694 C CA . GLN A 1 88 ? 14.601 3.566 -11.255 1.00 84.19 88 GLN A CA 1
ATOM 695 C C . GLN A 1 88 ? 13.297 3.564 -10.460 1.00 84.19 88 GLN A C 1
ATOM 697 O O . GLN A 1 88 ? 12.265 4.018 -10.959 1.00 84.19 88 GLN A O 1
ATOM 702 N N . TRP A 1 89 ? 13.363 3.141 -9.197 1.00 87.50 89 TRP A N 1
ATOM 703 C CA . TRP A 1 89 ? 12.308 3.413 -8.223 1.00 87.50 89 TRP A CA 1
ATOM 704 C C . TRP A 1 89 ? 12.380 4.851 -7.742 1.00 87.50 89 TRP A C 1
ATOM 706 O O . TRP A 1 89 ? 13.460 5.387 -7.488 1.00 87.50 89 TRP A O 1
ATOM 716 N N . ARG A 1 90 ? 11.215 5.476 -7.611 1.00 90.94 90 ARG A N 1
ATOM 717 C CA . ARG A 1 90 ? 11.071 6.803 -7.018 1.00 90.94 90 ARG A CA 1
ATOM 718 C C . ARG A 1 90 ? 9.828 6.859 -6.162 1.00 90.94 90 ARG A C 1
ATOM 720 O O . ARG A 1 90 ? 8.829 6.214 -6.468 1.00 90.94 90 ARG A O 1
ATOM 727 N N . ARG A 1 91 ? 9.873 7.692 -5.130 1.00 91.50 91 ARG A N 1
ATOM 728 C CA . ARG A 1 91 ? 8.683 8.066 -4.377 1.00 91.50 91 ARG A CA 1
ATOM 729 C C . ARG A 1 91 ? 7.671 8.751 -5.295 1.00 91.50 91 ARG A C 1
ATOM 731 O O . ARG A 1 91 ? 8.045 9.548 -6.156 1.00 91.50 91 ARG A O 1
ATOM 738 N N . TYR A 1 92 ? 6.398 8.420 -5.130 1.00 91.50 92 TYR A N 1
ATOM 739 C CA . TYR A 1 92 ? 5.316 9.075 -5.851 1.00 91.50 92 TYR A CA 1
ATOM 740 C C . TYR A 1 92 ? 5.020 10.443 -5.229 1.00 91.50 92 TYR A C 1
ATOM 742 O O . TYR A 1 92 ? 4.787 10.538 -4.030 1.00 91.50 92 TYR A O 1
ATOM 750 N N . THR A 1 93 ? 5.025 11.502 -6.038 1.00 89.31 93 THR A N 1
ATOM 751 C CA . THR A 1 93 ? 4.937 12.888 -5.539 1.00 89.31 93 THR A CA 1
ATOM 752 C C . THR A 1 93 ? 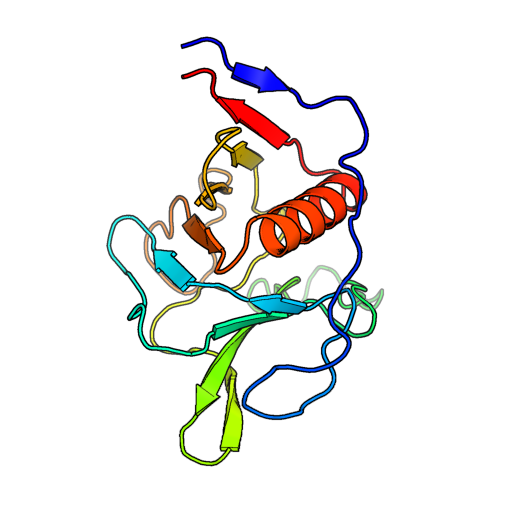3.675 13.632 -5.965 1.00 89.31 93 THR A C 1
ATOM 754 O O . THR A 1 93 ? 3.423 14.724 -5.471 1.00 89.31 93 THR A O 1
ATOM 757 N N . ASN A 1 94 ? 2.852 13.073 -6.860 1.00 89.56 94 ASN A N 1
ATOM 758 C CA . ASN A 1 94 ? 1.647 13.775 -7.328 1.00 89.56 94 ASN A CA 1
ATOM 759 C C . ASN A 1 94 ? 0.534 13.825 -6.263 1.00 89.56 94 ASN A C 1
ATOM 761 O O . ASN A 1 94 ? -0.412 14.591 -6.409 1.00 89.56 94 ASN A O 1
ATOM 765 N N . TYR A 1 95 ? 0.603 12.958 -5.250 1.00 89.00 95 TYR A N 1
ATOM 766 C CA . TYR A 1 95 ? -0.278 12.930 -4.084 1.00 89.00 95 TYR A CA 1
ATOM 767 C C . TYR A 1 95 ? 0.367 12.066 -2.994 1.00 89.00 95 TYR A C 1
ATOM 769 O O . TYR A 1 95 ? 0.978 11.048 -3.323 1.00 89.00 95 TYR A O 1
ATOM 777 N N . ASP A 1 96 ? 0.204 12.419 -1.718 1.00 87.56 96 ASP A N 1
ATOM 778 C CA . ASP A 1 96 ? 0.735 11.617 -0.611 1.00 87.56 96 ASP A CA 1
ATOM 779 C C . ASP A 1 96 ? -0.118 10.358 -0.376 1.00 87.56 96 ASP A C 1
ATOM 781 O O . ASP A 1 96 ? -1.181 10.379 0.257 1.00 87.56 96 ASP A O 1
ATOM 785 N N . PHE A 1 97 ? 0.380 9.223 -0.861 1.00 91.50 97 PHE A N 1
ATOM 786 C CA . PHE A 1 97 ? -0.189 7.890 -0.655 1.00 91.50 97 PHE A CA 1
ATOM 787 C C . PHE A 1 97 ? 0.595 7.042 0.358 1.00 91.50 97 PHE A C 1
ATOM 789 O O . PHE A 1 97 ? 0.340 5.841 0.494 1.00 91.50 97 PHE A O 1
ATOM 796 N N . ASP A 1 98 ? 1.505 7.656 1.105 1.00 90.94 98 ASP A N 1
ATOM 797 C CA . ASP A 1 98 ? 2.336 6.971 2.084 1.00 90.94 98 ASP A CA 1
ATOM 798 C C . ASP A 1 98 ? 1.574 6.715 3.380 1.00 90.94 98 ASP A C 1
ATOM 800 O O . ASP A 1 98 ? 0.800 7.549 3.862 1.00 90.94 98 ASP A O 1
ATOM 804 N N . LEU A 1 99 ? 1.790 5.567 4.001 1.00 90.69 99 LEU A N 1
ATOM 805 C CA . LEU A 1 99 ? 1.056 5.220 5.208 1.00 90.69 99 LEU A CA 1
ATOM 806 C C . LEU A 1 99 ? 1.820 5.637 6.452 1.00 90.69 99 LEU A C 1
ATOM 808 O O . LEU A 1 99 ? 3.026 5.442 6.565 1.00 90.69 99 LEU A O 1
ATOM 812 N N . ARG A 1 100 ? 1.051 6.182 7.390 1.00 89.19 100 ARG A N 1
ATOM 813 C CA . ARG A 1 100 ? 1.428 6.422 8.777 1.00 89.19 100 ARG A CA 1
ATOM 814 C C . ARG A 1 100 ? 0.478 5.559 9.591 1.00 89.19 100 ARG A C 1
ATOM 816 O O . ARG A 1 100 ? -0.719 5.833 9.647 1.00 89.19 100 ARG A O 1
ATOM 823 N N . LEU A 1 101 ? 0.970 4.452 10.127 1.00 88.38 101 LEU A N 1
ATOM 824 C CA . LEU A 1 101 ? 0.156 3.437 10.791 1.00 88.38 101 LEU A CA 1
ATOM 825 C C . LEU A 1 101 ? -0.564 4.007 12.012 1.00 88.38 101 LEU A C 1
ATOM 827 O O . LEU A 1 101 ? -1.714 3.650 12.261 1.00 88.38 101 LEU A O 1
ATOM 831 N N . GLY A 1 102 ? 0.068 4.955 12.711 1.00 85.50 102 GLY A N 1
ATOM 832 C CA . GLY A 1 102 ? -0.541 5.688 13.823 1.00 85.50 102 GLY A CA 1
ATOM 833 C C . GLY A 1 102 ? -1.798 6.482 13.443 1.00 85.50 102 GLY A C 1
ATOM 834 O O . GLY A 1 102 ? -2.657 6.698 14.304 1.00 85.50 102 GLY A O 1
ATOM 835 N N . ASP A 1 103 ? -1.953 6.850 12.170 1.00 86.00 103 ASP A N 1
ATOM 836 C CA . ASP A 1 103 ? -3.092 7.624 11.663 1.00 86.00 103 ASP A CA 1
ATOM 837 C C . ASP A 1 103 ? -4.241 6.729 11.175 1.00 86.00 103 ASP A C 1
ATOM 839 O O . ASP A 1 103 ? -5.349 7.210 10.936 1.00 86.00 103 ASP A O 1
ATOM 843 N N . ILE A 1 104 ? -4.025 5.414 11.073 1.00 90.25 104 ILE A N 1
ATOM 844 C CA . ILE A 1 104 ? -5.043 4.458 10.631 1.00 90.25 104 ILE A CA 1
ATOM 845 C C . ILE A 1 104 ? -5.879 4.016 11.838 1.00 90.25 104 ILE A C 1
ATOM 847 O O . ILE A 1 104 ? -5.367 3.535 12.847 1.00 90.25 104 ILE A O 1
ATOM 851 N N . GLN A 1 105 ? -7.196 4.179 11.737 1.00 90.31 105 GLN A N 1
ATOM 852 C CA . GLN A 1 105 ? -8.164 3.712 12.728 1.00 90.31 105 GLN A CA 1
ATOM 853 C C . GLN A 1 105 ? -8.462 2.221 12.551 1.00 90.31 105 GLN A C 1
ATOM 855 O O . GLN A 1 105 ? -8.450 1.463 13.517 1.00 90.31 105 GLN A O 1
ATOM 860 N N . GLN A 1 106 ? -8.757 1.805 11.318 1.00 93.12 106 GLN A N 1
ATOM 861 C CA . GLN A 1 106 ? -9.082 0.418 10.991 1.00 93.12 106 GLN A CA 1
ATOM 862 C C . GLN A 1 106 ? -8.870 0.128 9.506 1.00 93.12 106 GLN A C 1
ATOM 864 O O . GLN A 1 106 ? -8.855 1.023 8.659 1.00 93.12 106 GLN A O 1
ATOM 869 N N . VAL A 1 107 ? -8.753 -1.155 9.186 1.00 95.00 107 VAL A N 1
ATOM 870 C CA . VAL A 1 107 ? -8.576 -1.655 7.824 1.00 95.00 107 VAL A CA 1
ATOM 871 C C . VAL A 1 107 ? -9.818 -2.440 7.432 1.00 95.00 107 VAL A C 1
ATOM 873 O O . VAL A 1 107 ? -10.104 -3.472 8.028 1.00 95.00 107 VAL A O 1
ATOM 876 N N . MET A 1 108 ? -10.552 -1.983 6.424 1.00 94.12 108 MET A N 1
ATOM 877 C CA . MET A 1 108 ? -11.705 -2.704 5.890 1.00 94.12 108 MET A CA 1
ATOM 878 C C . MET A 1 108 ? -11.313 -3.533 4.672 1.00 94.12 108 MET A C 1
ATOM 880 O O . MET A 1 108 ? -10.647 -3.050 3.750 1.00 94.12 108 MET A O 1
ATOM 884 N N . VAL A 1 109 ? -11.753 -4.787 4.645 1.00 92.38 109 VAL A N 1
ATOM 885 C CA . VAL A 1 109 ? -11.458 -5.730 3.564 1.00 92.38 109 VAL A CA 1
ATOM 886 C C . VAL A 1 109 ? -12.708 -6.492 3.154 1.00 92.38 109 VAL A C 1
ATOM 888 O O . VAL A 1 109 ? -13.508 -6.873 3.999 1.00 92.38 109 VAL A O 1
ATOM 891 N N . ALA A 1 110 ? -12.840 -6.798 1.864 1.00 81.06 110 ALA A N 1
ATOM 892 C CA . ALA A 1 110 ? -13.779 -7.822 1.411 1.00 81.06 110 ALA A CA 1
ATOM 893 C C . ALA A 1 110 ? -13.032 -9.135 1.138 1.00 81.06 110 ALA A C 1
ATOM 895 O O . ALA A 1 110 ? -11.876 -9.127 0.693 1.00 81.06 110 ALA A O 1
ATOM 896 N N . LYS A 1 111 ? -13.691 -10.266 1.401 1.00 74.06 111 LYS A N 1
ATOM 897 C CA . LYS A 1 111 ? -13.082 -11.607 1.388 1.00 74.06 111 LYS A CA 1
ATOM 898 C C . LYS A 1 111 ? -12.539 -12.028 0.013 1.00 74.06 111 LYS A C 1
ATOM 900 O O . LYS A 1 111 ? -11.426 -12.547 -0.095 1.00 74.06 111 LYS A O 1
ATOM 905 N N . GLU A 1 112 ? -13.290 -11.750 -1.052 1.00 79.69 112 GLU A N 1
ATOM 906 C CA . GLU A 1 112 ? -13.010 -12.297 -2.390 1.00 79.69 112 GLU A CA 1
ATOM 907 C C . GLU A 1 112 ? -12.351 -11.321 -3.374 1.00 79.69 112 GLU A C 1
ATOM 909 O O . GLU A 1 112 ? -12.046 -11.698 -4.503 1.00 79.69 112 GLU A O 1
ATOM 914 N N . ASN A 1 113 ? -12.065 -10.081 -2.968 1.00 86.50 113 ASN A N 1
ATOM 915 C CA . ASN A 1 113 ? -11.447 -9.091 -3.855 1.00 86.50 113 ASN A CA 1
ATOM 916 C C . ASN A 1 113 ? -10.008 -8.732 -3.446 1.00 86.50 113 ASN A C 1
ATOM 918 O O . ASN A 1 113 ? -9.509 -9.108 -2.382 1.00 86.50 113 ASN A O 1
ATOM 922 N N . THR A 1 114 ? -9.320 -7.975 -4.302 1.00 93.00 114 THR A N 1
ATOM 923 C CA . THR A 1 114 ? -7.977 -7.439 -4.028 1.00 93.00 114 THR A CA 1
ATOM 924 C C . THR A 1 114 ? -8.001 -6.037 -3.416 1.00 93.00 114 THR A C 1
ATOM 926 O O . THR A 1 114 ? -6.951 -5.412 -3.321 1.00 93.00 114 THR A O 1
ATOM 929 N N . LEU A 1 115 ? -9.166 -5.541 -2.993 1.00 94.38 115 LEU A N 1
ATOM 930 C CA . LEU A 1 115 ? -9.322 -4.207 -2.419 1.00 94.38 115 LEU A CA 1
ATOM 931 C C . LEU A 1 115 ? -9.142 -4.227 -0.901 1.00 94.38 115 LEU A C 1
ATOM 933 O O . LEU A 1 115 ? -9.528 -5.181 -0.215 1.00 94.38 115 LEU A O 1
ATOM 937 N N . VAL A 1 116 ? -8.569 -3.140 -0.404 1.00 95.25 116 VAL A N 1
ATOM 938 C CA . VAL A 1 116 ? -8.453 -2.780 1.007 1.00 95.25 116 VAL A CA 1
ATOM 939 C C . VAL A 1 116 ? -8.809 -1.304 1.132 1.00 95.25 116 VAL A C 1
ATOM 941 O O . VAL A 1 116 ? -8.409 -0.503 0.286 1.00 95.25 116 VAL A O 1
ATOM 944 N N . VAL A 1 117 ? -9.552 -0.945 2.175 1.00 94.75 117 VAL A N 1
ATOM 945 C CA . VAL A 1 117 ? -9.827 0.449 2.532 1.00 94.75 117 VAL A CA 1
ATOM 946 C C . VAL A 1 117 ? -9.193 0.737 3.889 1.00 94.75 117 VAL A C 1
ATOM 948 O O . VAL A 1 117 ? -9.485 0.063 4.872 1.00 94.75 117 VAL A O 1
ATOM 951 N N . LEU A 1 118 ? -8.311 1.727 3.936 1.00 94.50 118 LEU A N 1
ATOM 952 C CA . LEU A 1 118 ? -7.665 2.225 5.142 1.00 94.50 118 LEU A CA 1
ATOM 953 C C . LEU A 1 118 ? -8.467 3.414 5.664 1.00 94.50 118 LEU A C 1
ATOM 955 O O . LEU A 1 118 ? -8.454 4.505 5.079 1.00 94.50 118 LEU A O 1
ATOM 959 N N . ILE A 1 119 ? -9.180 3.181 6.759 1.00 92.00 119 ILE A N 1
ATOM 960 C CA . ILE A 1 119 ? -9.965 4.194 7.455 1.00 92.00 119 ILE A CA 1
ATOM 961 C C . ILE A 1 119 ? -9.010 4.960 8.363 1.00 92.00 119 ILE A C 1
ATOM 963 O O . ILE A 1 119 ? -8.421 4.380 9.274 1.00 92.00 119 ILE A O 1
ATOM 967 N N . HIS A 1 120 ? -8.826 6.244 8.079 1.00 88.38 120 HIS A N 1
ATOM 968 C CA . HIS A 1 120 ? -7.972 7.139 8.858 1.00 88.38 120 HIS A CA 1
ATOM 969 C C . HIS A 1 120 ? -8.752 7.743 10.027 1.00 88.38 120 HIS A C 1
ATOM 971 O O . HIS A 1 120 ? -9.968 7.923 9.934 1.00 88.38 120 HIS A O 1
ATOM 977 N N . LYS A 1 121 ? -8.045 8.046 11.118 1.00 85.25 121 LYS A N 1
ATOM 978 C CA . LYS A 1 121 ? -8.584 8.783 12.264 1.00 85.25 121 LYS A CA 1
ATOM 979 C C . LYS A 1 121 ? -8.945 10.203 11.831 1.00 85.25 121 LYS A C 1
ATOM 981 O O . LYS A 1 121 ? -8.173 10.853 11.128 1.00 85.25 121 LYS A O 1
ATOM 986 N N . GLU A 1 122 ? -10.090 10.690 12.290 1.00 75.12 122 GLU A N 1
ATOM 987 C CA . GLU A 1 122 ? -10.534 12.058 12.025 1.00 75.12 122 GLU A CA 1
ATOM 988 C C . GLU A 1 122 ? -9.493 13.081 12.518 1.00 75.12 122 GLU A C 1
ATOM 990 O O . GLU A 1 122 ? -8.952 12.947 13.617 1.00 75.12 122 GLU A O 1
ATOM 995 N N . GLY A 1 123 ? -9.172 14.077 11.686 1.00 66.56 123 GLY A N 1
ATOM 996 C CA . GLY A 1 123 ? -8.229 15.151 12.026 1.00 66.56 123 GLY A CA 1
ATOM 997 C C . GLY A 1 123 ? -6.739 14.778 11.994 1.00 66.56 123 GLY A C 1
ATOM 998 O O . GLY A 1 123 ? -5.909 15.643 12.262 1.00 66.56 123 GLY A O 1
ATOM 999 N N . ASN A 1 124 ? -6.385 13.534 11.647 1.00 61.25 124 ASN A N 1
ATOM 1000 C CA . ASN A 1 124 ? -4.994 13.069 11.499 1.00 61.25 124 ASN A CA 1
ATOM 1001 C C . ASN A 1 124 ? -4.564 12.892 10.037 1.00 61.25 124 ASN A C 1
ATOM 1003 O O . ASN A 1 124 ? -3.590 12.197 9.746 1.00 61.25 124 ASN A O 1
ATOM 1007 N N . ASP A 1 125 ? -5.267 13.544 9.119 1.00 57.22 125 ASP A N 1
ATOM 1008 C CA . ASP A 1 125 ? -4.822 13.673 7.741 1.00 57.22 125 ASP A CA 1
ATOM 1009 C C . ASP A 1 125 ? -3.490 14.441 7.746 1.00 57.22 125 ASP A C 1
ATOM 1011 O O . ASP A 1 125 ? -3.374 15.485 8.386 1.00 57.22 125 ASP A O 1
ATOM 1015 N N . GLY A 1 126 ? -2.450 13.853 7.149 1.00 51.75 126 GLY A N 1
ATOM 1016 C CA . GLY A 1 126 ? -1.088 14.390 7.183 1.00 51.75 126 GLY A CA 1
ATOM 1017 C C . GLY A 1 126 ? -1.002 15.864 6.753 1.00 51.75 126 GLY A C 1
ATOM 1018 O O . GLY A 1 126 ? -1.923 16.373 6.118 1.00 51.75 126 GLY A O 1
ATOM 1019 N N . PRO A 1 127 ? 0.111 16.547 7.070 1.00 51.25 127 PRO A N 1
ATOM 1020 C CA . PRO A 1 127 ? 0.250 17.998 6.894 1.00 51.25 127 PRO A CA 1
ATOM 1021 C C . PRO A 1 127 ? 0.047 18.497 5.452 1.00 51.25 127 PRO A C 1
ATOM 1023 O O . PRO A 1 127 ? -0.190 19.686 5.257 1.00 51.25 127 PRO A O 1
ATOM 1026 N N . ASP A 1 128 ? 0.098 17.610 4.453 1.00 52.06 128 ASP A N 1
ATOM 1027 C CA . ASP A 1 128 ? 0.270 18.020 3.064 1.00 52.06 128 ASP A CA 1
ATOM 1028 C C . ASP A 1 128 ? -0.994 18.230 2.224 1.00 52.06 128 ASP A C 1
ATOM 1030 O O . ASP A 1 128 ? -0.852 18.842 1.171 1.00 52.06 128 ASP A O 1
ATOM 1034 N N . GLN A 1 129 ? -2.209 17.807 2.609 1.00 49.94 129 GLN A N 1
ATOM 1035 C CA . GLN A 1 129 ? -3.433 18.125 1.833 1.00 49.94 129 GLN A CA 1
ATOM 1036 C C . GLN A 1 129 ? -4.688 18.233 2.718 1.00 49.94 129 GLN A C 1
ATOM 1038 O O . GLN A 1 129 ? -4.764 17.586 3.762 1.00 49.94 129 GLN A O 1
ATOM 1043 N N . GLU A 1 130 ? -5.691 19.022 2.285 1.00 56.88 130 GLU A N 1
ATOM 1044 C CA . GLU A 1 130 ? -7.070 18.980 2.823 1.00 56.88 130 GLU A CA 1
ATOM 1045 C C . GLU A 1 130 ? -7.515 17.535 3.084 1.00 56.88 130 GLU A C 1
ATOM 1047 O O . GLU A 1 130 ? -7.081 16.657 2.342 1.00 56.88 130 GLU A O 1
ATOM 1052 N N . GLN A 1 131 ? -8.393 17.311 4.081 1.00 61.91 131 GLN A N 1
ATOM 1053 C CA . GLN A 1 131 ? -8.861 15.996 4.566 1.00 61.91 131 GLN A CA 1
ATOM 1054 C C . GLN A 1 131 ? -8.532 14.830 3.615 1.00 61.91 131 GLN A C 1
ATOM 1056 O O . GLN A 1 131 ? -9.345 14.455 2.763 1.00 61.91 131 GLN A O 1
ATOM 1061 N N . ARG A 1 132 ? -7.308 14.285 3.740 1.00 70.62 132 ARG A N 1
ATOM 1062 C CA . ARG A 1 132 ? -6.769 13.183 2.921 1.00 70.62 132 ARG A CA 1
ATOM 1063 C C . ARG A 1 132 ? -7.804 12.073 2.774 1.00 70.62 132 ARG A C 1
ATOM 1065 O O . ARG A 1 132 ? -7.999 11.514 1.689 1.00 70.62 132 ARG A O 1
ATOM 1072 N N . GLY A 1 133 ? -8.508 11.817 3.875 1.00 78.75 133 GLY A N 1
ATOM 1073 C CA . GLY A 1 133 ? -9.628 10.909 3.932 1.00 78.75 133 GLY A CA 1
ATOM 1074 C C . GLY A 1 133 ? -9.167 9.465 3.809 1.00 78.75 133 GLY A C 1
ATOM 1075 O O . GLY A 1 133 ? -7.998 9.115 3.969 1.00 78.75 133 GLY A O 1
ATOM 1076 N N . HIS A 1 134 ? -10.117 8.574 3.552 1.00 89.81 134 HIS A N 1
ATOM 1077 C CA . HIS A 1 134 ? -9.822 7.149 3.480 1.00 89.81 134 HIS A CA 1
ATOM 1078 C C . HIS A 1 134 ? -9.080 6.794 2.191 1.00 89.81 134 HIS A C 1
ATOM 1080 O O . HIS A 1 134 ? -9.418 7.266 1.102 1.00 89.81 134 HIS A O 1
ATOM 1086 N N . ILE A 1 135 ? -8.105 5.895 2.312 1.00 92.81 135 ILE A N 1
ATOM 1087 C CA . ILE A 1 135 ? -7.360 5.367 1.171 1.00 92.81 135 ILE A CA 1
ATOM 1088 C C . ILE A 1 135 ? -7.965 4.036 0.764 1.00 92.81 135 ILE A C 1
ATOM 1090 O O . ILE A 1 135 ? -8.096 3.131 1.580 1.00 92.81 135 ILE A O 1
ATOM 1094 N N . MET A 1 136 ? -8.269 3.878 -0.516 1.00 95.19 136 MET A N 1
ATOM 1095 C CA . MET A 1 136 ? -8.592 2.592 -1.112 1.00 95.19 136 MET A CA 1
ATOM 1096 C C . MET A 1 136 ? -7.420 2.119 -1.968 1.00 95.19 136 MET A C 1
ATOM 1098 O O . MET A 1 136 ? -7.038 2.777 -2.934 1.00 95.19 136 MET A O 1
ATOM 1102 N N . ALA A 1 137 ? -6.889 0.947 -1.640 1.00 96.94 137 ALA A N 1
ATOM 1103 C CA . ALA A 1 137 ? -5.808 0.307 -2.371 1.00 96.94 137 ALA A CA 1
ATOM 1104 C C . ALA A 1 137 ? -6.287 -1.005 -2.988 1.00 96.94 137 ALA A C 1
ATOM 1106 O O . ALA A 1 137 ? -6.823 -1.885 -2.310 1.00 96.94 137 ALA A O 1
ATOM 1107 N N . GLN A 1 138 ? -6.072 -1.146 -4.290 1.00 96.69 138 GLN A N 1
ATOM 1108 C CA . GLN A 1 138 ? -6.256 -2.392 -5.008 1.00 96.69 138 GLN A CA 1
ATOM 1109 C C . GLN A 1 138 ? -4.902 -3.059 -5.196 1.00 96.69 138 GLN A C 1
ATOM 1111 O O . GLN A 1 138 ? -4.021 -2.507 -5.847 1.00 96.69 138 GLN A O 1
ATOM 1116 N N . PHE A 1 139 ? -4.735 -4.270 -4.682 1.00 94.94 139 PHE A N 1
ATOM 1117 C CA . PHE A 1 139 ? -3.517 -5.053 -4.869 1.00 94.94 139 PHE A CA 1
ATOM 1118 C C . PHE A 1 139 ? -3.515 -5.745 -6.230 1.00 94.94 139 PHE A C 1
ATOM 1120 O O . PHE A 1 139 ? -4.556 -6.193 -6.722 1.00 94.94 139 PHE A O 1
ATOM 1127 N N . LYS A 1 140 ? -2.325 -5.913 -6.819 1.00 92.44 140 LYS A N 1
ATOM 1128 C CA . LYS A 1 140 ? -2.184 -6.643 -8.090 1.00 92.44 140 LYS A CA 1
ATOM 1129 C C . LYS A 1 140 ? -2.534 -8.130 -7.951 1.00 92.44 140 LYS A C 1
ATOM 1131 O O . LYS A 1 140 ? -2.959 -8.752 -8.919 1.00 92.44 140 LYS A O 1
ATOM 1136 N N . ARG A 1 141 ? -2.336 -8.717 -6.762 1.00 90.06 141 ARG A N 1
ATOM 1137 C CA . ARG A 1 141 ? -2.559 -10.148 -6.482 1.00 90.06 141 ARG A CA 1
ATOM 1138 C C . ARG A 1 141 ? -3.151 -10.353 -5.084 1.00 90.06 141 ARG A C 1
ATOM 1140 O O . ARG A 1 141 ? -2.754 -9.668 -4.143 1.00 90.06 141 ARG A O 1
ATOM 1147 N N . ARG A 1 142 ? -4.023 -11.361 -4.923 1.00 89.56 142 ARG A N 1
ATOM 1148 C CA . ARG A 1 142 ? -4.635 -11.727 -3.624 1.00 89.56 142 ARG A CA 1
ATOM 1149 C C . ARG A 1 142 ? -3.593 -12.071 -2.556 1.00 89.56 142 ARG A C 1
ATOM 1151 O O . ARG A 1 142 ? -3.696 -11.584 -1.438 1.00 89.56 142 ARG A O 1
ATOM 1158 N N . ARG A 1 143 ? -2.553 -12.833 -2.912 1.00 87.31 143 ARG A N 1
ATOM 1159 C CA . ARG A 1 143 ? -1.445 -13.168 -1.995 1.00 87.31 143 ARG A CA 1
ATOM 1160 C C . ARG A 1 143 ? -0.737 -11.925 -1.437 1.00 87.31 143 ARG A C 1
ATOM 1162 O O . ARG A 1 143 ? -0.401 -11.877 -0.264 1.00 87.31 143 ARG A O 1
ATOM 1169 N N . THR A 1 144 ? -0.557 -10.892 -2.267 1.00 90.25 144 THR A N 1
ATOM 1170 C CA . THR A 1 144 ? 0.117 -9.650 -1.866 1.00 90.25 144 THR A CA 1
ATOM 1171 C C . THR A 1 144 ? -0.739 -8.877 -0.870 1.00 90.25 144 THR A C 1
ATOM 1173 O O . THR A 1 144 ? -0.215 -8.400 0.130 1.00 90.25 144 THR A O 1
ATOM 1176 N N . LYS A 1 145 ? -2.062 -8.840 -1.094 1.00 92.50 145 LYS A N 1
ATOM 1177 C CA . LYS A 1 145 ? -3.029 -8.325 -0.116 1.00 92.50 145 LYS A CA 1
ATOM 1178 C C . LYS A 1 145 ? -2.939 -9.089 1.208 1.00 92.50 145 LYS A C 1
ATOM 1180 O O . LYS A 1 145 ? -2.816 -8.452 2.242 1.00 92.50 145 LYS A O 1
ATOM 1185 N N . LYS A 1 146 ? -2.969 -10.430 1.196 1.00 89.69 146 LYS A N 1
ATOM 1186 C CA . LYS A 1 146 ? -2.870 -11.236 2.431 1.00 89.69 146 LYS A CA 1
ATOM 1187 C C . LYS A 1 146 ? -1.604 -10.911 3.226 1.00 89.69 146 LYS A C 1
ATOM 1189 O O . LYS A 1 146 ? -1.696 -10.629 4.413 1.00 89.69 146 LYS A O 1
ATOM 1194 N N . ARG A 1 147 ? -0.452 -10.856 2.549 1.00 90.44 147 ARG A N 1
ATOM 1195 C CA . ARG A 1 147 ? 0.831 -10.455 3.146 1.00 90.44 147 ARG A CA 1
ATOM 1196 C C . ARG A 1 147 ? 0.786 -9.080 3.798 1.00 90.44 147 ARG A C 1
ATOM 1198 O O . ARG A 1 147 ? 1.266 -8.919 4.913 1.00 90.44 147 ARG A O 1
ATOM 1205 N N . PHE A 1 148 ? 0.225 -8.097 3.100 1.00 93.19 148 PHE A N 1
ATOM 1206 C CA . PHE A 1 148 ? 0.077 -6.743 3.624 1.00 93.19 148 PHE A CA 1
ATOM 1207 C C . PHE A 1 148 ? -0.817 -6.716 4.866 1.00 93.19 148 PHE A C 1
ATOM 1209 O O . PHE A 1 148 ? -0.463 -6.128 5.879 1.00 93.19 148 PHE A O 1
ATOM 1216 N N . LEU A 1 149 ? -1.953 -7.409 4.820 1.00 92.69 149 LEU A N 1
ATOM 1217 C CA . LEU A 1 149 ? -2.877 -7.479 5.947 1.00 92.69 149 LEU A CA 1
ATOM 1218 C C . LEU A 1 149 ? -2.261 -8.198 7.154 1.00 92.69 149 LEU A C 1
ATOM 1220 O O . LEU A 1 149 ? -2.364 -7.70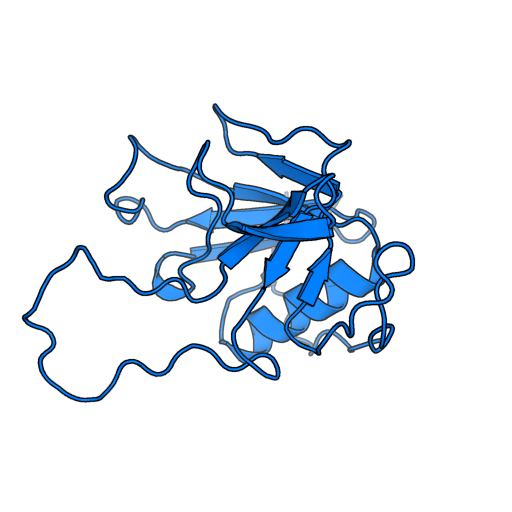2 8.269 1.00 92.69 149 LEU A O 1
ATOM 1224 N N . HIS A 1 150 ? -1.559 -9.311 6.943 1.00 90.44 150 HIS A N 1
ATOM 1225 C CA . HIS A 1 150 ? -0.814 -9.992 8.002 1.00 90.44 150 HIS A CA 1
ATOM 1226 C C . HIS A 1 150 ? 0.255 -9.081 8.625 1.00 90.44 150 HIS A C 1
ATOM 1228 O O . HIS A 1 150 ? 0.412 -9.051 9.845 1.00 90.44 150 HIS A O 1
ATOM 1234 N N . PHE A 1 151 ? 0.954 -8.290 7.805 1.00 91.12 151 PHE A N 1
ATOM 1235 C CA . PHE A 1 151 ? 1.879 -7.276 8.299 1.00 91.12 151 PHE A CA 1
ATOM 1236 C C . PHE A 1 151 ? 1.169 -6.238 9.179 1.00 91.12 151 PHE A C 1
ATOM 1238 O O . PHE A 1 151 ? 1.597 -6.025 10.309 1.00 91.12 151 PHE A O 1
ATOM 1245 N N . LEU A 1 152 ? 0.064 -5.644 8.716 1.00 92.56 152 LEU A N 1
ATOM 1246 C CA . LEU A 1 152 ? -0.691 -4.659 9.500 1.00 92.56 152 LEU A CA 1
ATOM 1247 C C . LEU A 1 152 ? -1.230 -5.243 10.816 1.00 92.56 152 LEU A C 1
ATOM 1249 O O . LEU A 1 152 ? -1.165 -4.581 11.849 1.00 92.56 152 LEU A O 1
ATOM 1253 N N . GLN A 1 153 ? -1.694 -6.495 10.802 1.00 91.00 153 GLN A N 1
ATOM 1254 C CA . GLN A 1 153 ? -2.141 -7.203 12.004 1.00 91.00 153 GLN A CA 1
ATOM 1255 C C . GLN A 1 153 ? -0.999 -7.357 13.020 1.00 91.00 153 GLN A C 1
ATOM 1257 O O . GLN A 1 153 ? -1.200 -7.123 14.209 1.00 91.00 153 GLN A O 1
ATOM 1262 N N . LYS A 1 154 ? 0.220 -7.680 12.559 1.00 89.25 154 LYS A N 1
ATOM 1263 C CA . LYS A 1 154 ? 1.422 -7.730 13.412 1.00 89.25 154 LYS A CA 1
ATOM 1264 C C . LYS A 1 154 ? 1.808 -6.372 13.996 1.00 89.25 154 LYS A C 1
ATOM 1266 O O . LYS A 1 154 ? 2.389 -6.341 15.074 1.00 89.25 154 LYS A O 1
ATOM 1271 N N . GLN A 1 155 ? 1.473 -5.276 13.314 1.00 88.56 155 GLN A N 1
ATOM 1272 C CA . GLN A 1 155 ? 1.641 -3.915 13.836 1.00 88.56 155 GLN A CA 1
ATOM 1273 C C . GLN A 1 155 ? 0.487 -3.477 14.759 1.00 88.56 155 GLN A C 1
ATOM 1275 O O . GLN A 1 155 ? 0.454 -2.332 15.200 1.00 88.56 155 GLN A O 1
ATOM 1280 N N . GLY A 1 156 ? -0.468 -4.365 15.061 1.00 89.81 156 GLY A N 1
ATOM 1281 C CA . GLY A 1 156 ? -1.571 -4.096 15.984 1.00 89.81 156 GLY A CA 1
ATOM 1282 C C . GLY A 1 156 ? -2.773 -3.378 15.366 1.00 89.81 156 GLY A C 1
ATOM 1283 O O . GLY A 1 156 ? -3.644 -2.927 16.108 1.00 89.81 156 GLY A O 1
ATOM 1284 N N . LEU A 1 157 ? -2.860 -3.264 14.034 1.00 92.06 157 LEU A N 1
ATOM 1285 C CA . LEU A 1 157 ? -4.028 -2.663 13.388 1.00 92.06 157 LEU A CA 1
ATOM 1286 C C . LEU A 1 157 ? -5.222 -3.623 13.372 1.00 92.06 157 LEU A C 1
ATOM 1288 O O . LEU A 1 157 ? -5.102 -4.802 13.034 1.00 92.06 157 LEU A O 1
ATOM 1292 N N . THR A 1 158 ? -6.406 -3.075 13.642 1.00 93.31 158 THR A N 1
ATOM 1293 C CA . THR A 1 158 ? -7.675 -3.801 13.544 1.00 93.31 158 THR A CA 1
ATOM 1294 C C . THR A 1 158 ? -8.082 -3.992 12.087 1.00 93.31 158 THR A C 1
ATOM 1296 O O . THR A 1 158 ? -8.256 -3.022 11.344 1.00 93.31 158 THR A O 1
ATOM 1299 N N . ILE A 1 159 ? -8.306 -5.248 11.696 1.00 93.62 159 ILE A N 1
ATOM 1300 C CA . ILE A 1 159 ? -8.788 -5.618 10.363 1.00 93.62 159 ILE A CA 1
ATOM 1301 C C . ILE A 1 159 ? -10.239 -6.086 10.467 1.00 93.62 159 ILE A C 1
ATOM 1303 O O . ILE A 1 159 ? -10.551 -7.052 11.165 1.00 93.62 159 ILE A O 1
ATOM 1307 N N . MET A 1 160 ? -11.124 -5.401 9.750 1.00 91.56 160 MET A N 1
ATOM 1308 C CA . MET A 1 160 ? -12.548 -5.696 9.667 1.00 91.56 160 MET A CA 1
ATOM 1309 C C . MET A 1 160 ? -12.886 -6.269 8.298 1.00 91.56 160 MET A C 1
ATOM 1311 O O . MET A 1 160 ? -12.632 -5.649 7.263 1.00 91.56 160 MET A O 1
ATOM 1315 N N . GLN A 1 161 ? -13.498 -7.444 8.292 1.00 85.69 161 GLN A N 1
ATOM 1316 C CA . GLN A 1 161 ? -14.076 -8.017 7.092 1.00 85.69 161 GLN A CA 1
ATOM 1317 C C . GLN A 1 161 ? -15.498 -7.484 6.915 1.00 85.69 161 GLN A C 1
ATOM 1319 O O . GLN A 1 161 ? -16.326 -7.615 7.817 1.00 85.69 161 GLN A O 1
ATOM 1324 N N . SER A 1 162 ? -15.786 -6.897 5.756 1.00 75.62 162 SER A N 1
ATOM 1325 C CA . SER A 1 162 ? -17.162 -6.633 5.346 1.00 75.62 162 SER A CA 1
ATOM 1326 C C . SER A 1 162 ? -17.778 -7.921 4.809 1.00 75.62 162 SER A C 1
ATOM 1328 O O . SER A 1 162 ? -17.187 -8.560 3.927 1.00 75.62 162 SER A O 1
ATOM 1330 N N . ASP A 1 163 ? -18.954 -8.285 5.313 1.00 57.69 163 ASP A N 1
ATOM 1331 C CA . ASP A 1 163 ? -19.779 -9.307 4.671 1.00 57.69 163 ASP A CA 1
ATOM 1332 C C . ASP A 1 163 ? -20.283 -8.804 3.295 1.00 57.69 163 ASP A C 1
ATOM 1334 O O . ASP A 1 163 ? -20.320 -7.586 3.084 1.00 57.69 163 ASP A O 1
ATOM 1338 N N . PRO A 1 164 ? -20.586 -9.710 2.340 1.00 50.44 164 PRO A N 1
ATOM 1339 C CA . PRO A 1 164 ? -21.116 -9.360 1.018 1.00 50.44 164 PRO A CA 1
ATOM 1340 C C . PRO A 1 164 ? -22.378 -8.490 1.055 1.00 50.44 164 PRO A C 1
ATOM 1342 O O . PRO A 1 164 ? -23.213 -8.684 1.969 1.00 50.44 164 PRO A O 1
#

pLDDT: mean 78.45, std 16.77, range [38.25, 96.94]

Foldseek 3Di:
DDKDWPPDQLDQPDDDQADPPLRDGDALQWFWFQKKDDPVDIDHSPWGKIKGAPDNLDFDDPPPDDPPPDPQPLPFRIFIWTQDPVSDIDGDDPDGPTDNLVQFQAWEDEDPFQKIKGAGDPPVDRPPDDCSGIMITGGPDPSSSSSVVSSSVVVVHIYIYDDD

Radius of gyration: 15.76 Å; chains: 1; bounding box: 40×37×39 Å

Organism: NCBI:txid669026